Protein AF-A0AAV4P9S9-F1 (afdb_monomer_lite)

Organism: Caerostris extrusa (NCBI:txid172846)

InterPro domains:
  IPR000253 Forkhead-associated (FHA) domain [PS50006] (1-54)
  IPR008984 SMAD/FHA domain superfamily [SSF49879] (4-53)
  IPR042163 PHD finger protein 12 [PTHR46309] (6-149)

Radius of gyration: 23.66 Å; chains: 1; bounding box: 56×39×68 Å

Foldseek 3Di:
DFCAPPDPDHCVVVDDFPQTHRQAKDKAQDPVVNFKIKIFGPGCLFKAKQNATAHADPVVPVVPPPDPPPVVVVVVVVVPPDDDDDDDDDDDDDDPPPPPPPPPPPVPPPDPFDSPCVNVPPPRHDYTIDIAGQQMWMDRGPWIWGDHPNDIGTDD

Sequence (156 aa):
MGLSVDNDVCFSNYGHCNYLSSKHASIFYDEITKRCYELINYSSHGTVVDNIFYCFDTSDKRHNSSSTNSLSAQVRRLSRSSSRMNNLPSPIPSTQRHVVPSRGRQNFQPCKCRANPFYLSEGNGFENSALLNHGSFIQCGCLNFYIQHHRVRIQD

Secondary structure (DSSP, 8-state):
-BSSTTSSSBGGGT---TT--SS-EEEEE-TTTSS-EEEEE--TT-EEETTEEE----GGGTTTS----THHHHHHHHTTS-----------------------------------GGGG-TT-PPPS-EEE-TT-EEEETTEEEEEETTEEEE--

pLDDT: mean 72.11, std 21.46, range [32.72, 96.19]

Structure (mmCIF, N/CA/C/O backbone):
data_AF-A0AAV4P9S9-F1
#
_entry.id   AF-A0AAV4P9S9-F1
#
loop_
_atom_site.group_PDB
_atom_site.id
_atom_site.type_symbol
_atom_site.label_atom_id
_atom_site.label_alt_id
_atom_site.label_comp_id
_atom_site.label_asym_id
_atom_site.label_entity_id
_atom_site.label_seq_id
_atom_site.pdbx_PDB_ins_code
_atom_site.Cartn_x
_atom_site.Cartn_y
_atom_site.Cartn_z
_atom_site.occupancy
_atom_site.B_iso_or_equiv
_atom_site.auth_seq_id
_atom_site.auth_comp_id
_atom_site.auth_asym_id
_atom_site.auth_atom_id
_atom_site.pdbx_PDB_model_num
ATOM 1 N N . MET A 1 1 ? 5.106 -6.595 2.811 1.00 95.06 1 MET A N 1
ATOM 2 C CA . MET A 1 1 ? 4.293 -6.790 1.587 1.00 95.06 1 MET A CA 1
ATOM 3 C C . MET A 1 1 ? 5.151 -6.521 0.357 1.00 95.06 1 MET A C 1
ATOM 5 O O . MET A 1 1 ? 5.959 -5.591 0.371 1.00 95.06 1 MET A O 1
ATOM 9 N N . GLY A 1 2 ? 5.035 -7.349 -0.682 1.00 96.19 2 GLY A N 1
ATOM 10 C CA . GLY A 1 2 ? 5.910 -7.278 -1.858 1.00 96.19 2 GLY A CA 1
ATOM 11 C C . GLY A 1 2 ? 5.779 -8.483 -2.791 1.00 96.19 2 GLY A C 1
ATOM 12 O O . GLY A 1 2 ? 4.940 -9.347 -2.570 1.00 96.19 2 GLY A O 1
ATOM 13 N N . LEU A 1 3 ? 6.608 -8.547 -3.838 1.00 95.50 3 LEU A N 1
ATOM 14 C CA . LEU A 1 3 ? 6.628 -9.673 -4.790 1.00 95.50 3 LEU A CA 1
ATOM 15 C C . LEU A 1 3 ? 7.342 -10.931 -4.259 1.00 95.50 3 LEU A C 1
ATOM 17 O O . LEU A 1 3 ? 7.124 -12.006 -4.813 1.00 95.50 3 LEU A O 1
ATOM 21 N N . SER A 1 4 ? 8.208 -10.817 -3.238 1.00 95.00 4 SER A N 1
ATOM 22 C CA . SER A 1 4 ? 8.885 -12.000 -2.675 1.00 95.00 4 SER A CA 1
ATOM 23 C C . SER A 1 4 ? 7.886 -12.892 -1.948 1.00 95.00 4 SER A C 1
ATOM 25 O O . SER A 1 4 ? 7.017 -12.381 -1.239 1.00 95.00 4 SER A O 1
ATOM 27 N N . VAL A 1 5 ? 8.073 -14.205 -2.059 1.00 93.69 5 VAL A N 1
ATOM 28 C CA . VAL A 1 5 ? 7.258 -15.217 -1.367 1.00 93.69 5 VAL A CA 1
ATOM 29 C C . VAL A 1 5 ? 7.407 -15.163 0.154 1.00 93.69 5 VAL A C 1
ATOM 31 O O . VAL A 1 5 ? 6.510 -15.596 0.863 1.00 93.69 5 VAL A O 1
ATOM 34 N N . ASP A 1 6 ? 8.500 -14.577 0.649 1.00 94.00 6 ASP A N 1
ATOM 35 C CA . ASP A 1 6 ? 8.768 -14.420 2.084 1.00 94.00 6 ASP A CA 1
ATOM 36 C C . ASP A 1 6 ? 7.962 -13.278 2.728 1.00 94.00 6 ASP A C 1
ATOM 38 O O . ASP A 1 6 ? 8.057 -13.053 3.930 1.00 94.00 6 ASP A O 1
ATOM 42 N N . ASN A 1 7 ? 7.208 -12.501 1.941 1.00 94.19 7 ASN A N 1
ATOM 43 C CA . ASN A 1 7 ? 6.347 -11.456 2.485 1.00 94.19 7 ASN A CA 1
ATOM 44 C C . ASN A 1 7 ? 5.028 -12.042 2.991 1.00 94.19 7 ASN A C 1
ATOM 46 O O . ASN A 1 7 ? 4.376 -12.790 2.267 1.00 94.19 7 ASN A O 1
ATOM 50 N N . ASP A 1 8 ? 4.539 -11.534 4.127 1.00 94.25 8 ASP A N 1
ATOM 51 C CA . ASP A 1 8 ? 3.208 -11.882 4.661 1.00 94.25 8 ASP A CA 1
ATOM 52 C C . ASP A 1 8 ? 2.074 -11.636 3.650 1.00 94.25 8 ASP A C 1
ATOM 54 O O . ASP A 1 8 ? 1.091 -12.369 3.584 1.00 94.25 8 ASP A O 1
ATOM 58 N N . VAL A 1 9 ? 2.226 -10.586 2.838 1.00 94.75 9 VAL A N 1
ATOM 59 C CA . VAL A 1 9 ? 1.349 -10.268 1.707 1.00 94.75 9 VAL A CA 1
ATOM 60 C C . VAL A 1 9 ? 2.188 -10.313 0.435 1.00 94.75 9 VAL A C 1
ATOM 62 O O . VAL A 1 9 ? 2.926 -9.365 0.135 1.00 94.75 9 VAL A O 1
ATOM 65 N N . CYS A 1 10 ? 2.073 -11.426 -0.289 1.00 95.44 10 CYS A N 1
ATOM 66 C CA . CYS A 1 10 ? 2.737 -11.654 -1.567 1.00 95.44 10 CYS A CA 1
ATOM 67 C C . CYS A 1 10 ? 1.876 -11.131 -2.728 1.00 95.44 10 CYS A C 1
ATOM 69 O O . CYS A 1 10 ? 0.771 -11.608 -2.973 1.00 95.44 10 CYS A O 1
ATOM 71 N N . PHE A 1 11 ? 2.382 -10.143 -3.464 1.00 94.81 11 PHE A N 1
ATOM 72 C CA . PHE A 1 11 ? 1.657 -9.483 -4.555 1.00 94.81 11 PHE A CA 1
ATOM 73 C C . PHE A 1 11 ? 1.361 -10.394 -5.744 1.00 94.81 11 PHE A C 1
ATOM 75 O O . PHE A 1 11 ? 0.342 -10.214 -6.408 1.00 94.81 11 PHE A O 1
ATOM 82 N N . SER A 1 12 ? 2.196 -11.410 -5.962 1.00 92.56 12 SER A N 1
ATOM 83 C CA . SER A 1 12 ? 2.018 -12.401 -7.027 1.00 92.56 12 SER A CA 1
ATOM 84 C C . SER A 1 12 ? 0.693 -13.171 -6.914 1.00 92.56 12 SER A C 1
ATOM 86 O O . SER A 1 12 ? 0.227 -13.719 -7.908 1.00 92.56 12 SER A O 1
ATOM 88 N N . ASN A 1 13 ? 0.066 -13.186 -5.731 1.00 93.19 13 ASN A N 1
ATOM 89 C CA . ASN A 1 13 ? -1.233 -13.815 -5.483 1.00 93.19 13 ASN A CA 1
ATOM 90 C C . ASN A 1 13 ? -2.433 -12.950 -5.900 1.00 93.19 13 ASN A C 1
ATOM 92 O O . ASN A 1 13 ? -3.533 -13.480 -6.017 1.00 93.19 13 ASN A O 1
ATOM 96 N N . TYR A 1 14 ? -2.240 -11.644 -6.104 1.00 92.69 14 TYR A N 1
ATOM 97 C CA . TYR A 1 14 ? -3.327 -10.686 -6.349 1.00 92.69 14 TYR A CA 1
ATOM 98 C C . TYR A 1 14 ? -3.303 -10.104 -7.764 1.00 92.69 14 TYR A C 1
ATOM 100 O O . TYR A 1 14 ? -4.314 -9.607 -8.249 1.00 92.69 14 TYR A O 1
ATOM 108 N N . GLY A 1 15 ? -2.161 -10.160 -8.449 1.00 89.75 15 GLY A N 1
ATOM 109 C CA . GLY A 1 15 ? -2.058 -9.723 -9.833 1.00 89.75 15 GLY A CA 1
ATOM 110 C C . GLY A 1 15 ? -0.648 -9.318 -10.231 1.00 89.75 15 GLY A C 1
ATOM 111 O O . GLY A 1 15 ? 0.316 -9.455 -9.480 1.00 89.75 15 GLY A O 1
ATOM 112 N N . HIS A 1 16 ? -0.532 -8.796 -11.450 1.00 89.50 16 HIS A N 1
ATOM 113 C CA . HIS A 1 16 ? 0.734 -8.350 -12.014 1.00 89.50 16 HIS A CA 1
ATOM 114 C C . HIS A 1 16 ? 0.762 -6.829 -12.183 1.00 89.50 16 HIS A C 1
ATOM 116 O O . HIS A 1 16 ? -0.179 -6.225 -12.697 1.00 89.50 16 HIS A O 1
ATOM 122 N N . CYS A 1 17 ? 1.877 -6.211 -11.799 1.00 91.62 17 CYS A N 1
ATOM 123 C CA . CYS A 1 17 ? 2.163 -4.812 -12.081 1.00 91.62 17 CYS A CA 1
ATOM 124 C C . CYS A 1 17 ? 3.679 -4.594 -12.186 1.00 91.62 17 CYS A C 1
ATOM 126 O O . CYS A 1 17 ? 4.452 -5.142 -11.401 1.00 91.62 17 CYS A O 1
ATOM 128 N N . ASN A 1 18 ? 4.088 -3.754 -13.141 1.00 89.50 18 ASN A N 1
ATOM 129 C CA . ASN A 1 18 ? 5.494 -3.441 -13.420 1.00 89.50 18 ASN A CA 1
ATOM 130 C C . ASN A 1 18 ? 6.136 -2.494 -12.391 1.00 89.50 18 ASN A C 1
ATOM 132 O O . ASN A 1 18 ? 7.348 -2.310 -12.412 1.00 89.50 18 ASN A O 1
ATOM 136 N N . TYR A 1 19 ? 5.336 -1.886 -11.513 1.00 90.12 19 TYR A N 1
ATOM 137 C CA . TYR A 1 19 ? 5.773 -0.915 -10.501 1.00 90.12 19 TYR A CA 1
ATOM 138 C C . TYR A 1 19 ? 5.716 -1.500 -9.084 1.00 90.12 19 TYR A C 1
ATOM 140 O O . TYR A 1 19 ? 5.454 -0.800 -8.110 1.00 90.12 19 TYR A O 1
ATOM 148 N N . LEU A 1 20 ? 5.925 -2.810 -8.966 1.00 92.31 20 LEU A N 1
ATOM 149 C CA . LEU A 1 20 ? 5.981 -3.528 -7.698 1.00 92.31 20 LEU A CA 1
ATOM 150 C C . LEU A 1 20 ? 7.423 -3.932 -7.380 1.00 92.31 20 LEU A C 1
ATOM 152 O O . LEU A 1 20 ? 8.232 -4.164 -8.273 1.00 92.31 20 LEU A O 1
ATOM 156 N N . SER A 1 21 ? 7.748 -4.042 -6.092 1.00 92.50 21 SER A N 1
ATOM 157 C CA . SER A 1 21 ? 9.093 -4.409 -5.622 1.00 92.50 21 SER A CA 1
ATOM 158 C C . SER A 1 21 ? 9.040 -5.696 -4.804 1.00 92.50 21 SER A C 1
ATOM 160 O O . SER A 1 21 ? 8.021 -5.987 -4.176 1.00 92.50 21 SER A O 1
ATOM 162 N N . SER A 1 22 ? 10.139 -6.459 -4.767 1.00 94.81 22 SER A N 1
ATOM 163 C CA . SER A 1 22 ? 10.235 -7.699 -3.973 1.00 94.81 22 SER A CA 1
ATOM 164 C C . SER A 1 22 ? 9.939 -7.475 -2.493 1.00 94.81 22 SER A C 1
ATOM 166 O O . SER A 1 22 ? 9.201 -8.256 -1.904 1.00 94.81 22 SER A O 1
ATOM 168 N N . LYS A 1 23 ? 10.439 -6.372 -1.929 1.00 94.62 23 LYS A N 1
ATOM 169 C CA . LYS A 1 23 ? 10.033 -5.809 -0.638 1.00 94.62 23 LYS A CA 1
ATOM 170 C C . LYS A 1 23 ? 9.526 -4.396 -0.912 1.00 94.62 23 LYS A C 1
ATOM 172 O O . LYS A 1 23 ? 10.321 -3.527 -1.252 1.00 94.62 23 LYS A O 1
ATOM 177 N N . HIS A 1 24 ? 8.212 -4.197 -0.874 1.00 93.69 24 HIS A N 1
ATOM 178 C CA . HIS A 1 24 ? 7.598 -2.942 -1.313 1.00 93.69 24 HIS A CA 1
ATOM 179 C C . HIS A 1 24 ? 7.288 -2.021 -0.134 1.00 93.69 24 HIS A C 1
ATOM 181 O O . HIS A 1 24 ? 7.710 -0.870 -0.133 1.00 93.69 24 HIS A O 1
ATOM 187 N N . ALA A 1 25 ? 6.633 -2.549 0.897 1.00 94.69 25 ALA A N 1
ATOM 188 C CA . ALA A 1 25 ? 6.360 -1.827 2.133 1.00 94.69 25 ALA A CA 1
ATOM 189 C C . ALA A 1 25 ? 6.291 -2.791 3.327 1.00 94.69 25 ALA A C 1
ATOM 191 O O . ALA A 1 25 ? 6.074 -3.998 3.153 1.00 94.69 25 ALA A O 1
ATOM 192 N N . SER A 1 26 ? 6.459 -2.261 4.533 1.00 94.31 26 SER A N 1
ATOM 193 C CA . SER A 1 26 ? 6.166 -2.963 5.787 1.00 94.31 26 SER A CA 1
ATOM 194 C C . SER A 1 26 ? 5.167 -2.155 6.593 1.00 94.31 26 SER A C 1
ATOM 196 O O . SER A 1 26 ? 5.216 -0.932 6.562 1.00 94.31 26 SER A O 1
ATOM 198 N N . ILE A 1 27 ? 4.276 -2.847 7.298 1.00 94.00 27 ILE A N 1
ATOM 199 C CA . ILE A 1 27 ? 3.280 -2.232 8.170 1.00 94.00 27 ILE A CA 1
ATOM 200 C C . ILE A 1 27 ? 3.527 -2.749 9.580 1.00 94.00 27 ILE A C 1
ATOM 202 O O . ILE A 1 27 ? 3.592 -3.961 9.788 1.00 94.00 27 ILE A O 1
ATOM 206 N N . PHE A 1 28 ? 3.660 -1.834 10.526 1.00 92.44 28 PHE A N 1
ATOM 207 C CA . PHE A 1 28 ? 3.883 -2.100 11.936 1.00 92.44 28 PHE A CA 1
ATOM 208 C C . PHE A 1 28 ? 2.677 -1.622 12.729 1.00 92.44 28 PHE A C 1
ATOM 210 O O . PHE A 1 28 ? 2.014 -0.658 12.355 1.00 92.44 28 PHE A O 1
ATOM 217 N N . TYR A 1 29 ? 2.361 -2.321 13.809 1.00 90.31 29 TYR A N 1
ATOM 218 C CA . TYR A 1 29 ? 1.357 -1.858 14.753 1.00 90.31 29 TYR A CA 1
ATOM 219 C C . TYR A 1 29 ? 2.047 -1.035 15.833 1.00 90.31 29 TYR A C 1
ATOM 221 O O . TYR A 1 29 ? 3.016 -1.509 16.423 1.00 90.31 29 TYR A O 1
ATOM 229 N N . ASP A 1 30 ? 1.555 0.173 16.095 1.00 86.50 30 ASP A N 1
ATOM 230 C CA . ASP A 1 30 ? 2.086 0.985 17.183 1.00 86.50 30 ASP A CA 1
ATOM 231 C C . ASP A 1 30 ? 1.555 0.465 18.530 1.00 86.50 30 ASP A C 1
ATOM 233 O O . ASP A 1 30 ? 0.381 0.628 18.882 1.00 86.50 30 ASP A O 1
ATOM 237 N N . GLU A 1 31 ? 2.437 -0.174 19.300 1.00 85.06 31 GLU A N 1
ATOM 238 C CA . GLU A 1 31 ? 2.115 -0.714 20.621 1.00 85.06 31 GLU A CA 1
ATOM 239 C C . GLU A 1 31 ? 1.847 0.371 21.673 1.00 85.06 31 GLU A C 1
ATOM 241 O O . GLU A 1 31 ? 1.160 0.094 22.663 1.00 85.06 31 GLU A O 1
ATOM 246 N N . ILE A 1 32 ? 2.351 1.594 21.465 1.00 80.19 32 ILE A N 1
ATOM 247 C CA . ILE A 1 32 ? 2.207 2.710 22.405 1.00 80.19 32 ILE A CA 1
ATOM 248 C C . ILE A 1 32 ? 0.786 3.261 22.320 1.00 80.19 32 ILE A C 1
ATOM 250 O O . ILE A 1 32 ? 0.079 3.332 23.327 1.00 80.19 32 ILE A O 1
ATOM 254 N N . THR A 1 33 ? 0.337 3.630 21.119 1.00 79.25 33 THR A N 1
ATOM 255 C CA . THR A 1 33 ? -0.993 4.232 20.933 1.00 79.25 33 THR A CA 1
ATOM 256 C C . THR A 1 33 ? -2.104 3.198 20.759 1.00 79.25 33 THR A C 1
ATOM 258 O O . THR A 1 33 ? -3.273 3.527 20.978 1.00 79.25 33 THR A O 1
ATOM 261 N N . LYS A 1 34 ? -1.770 1.951 20.385 1.00 80.81 34 LYS A N 1
ATOM 262 C CA . LYS A 1 34 ? -2.697 0.823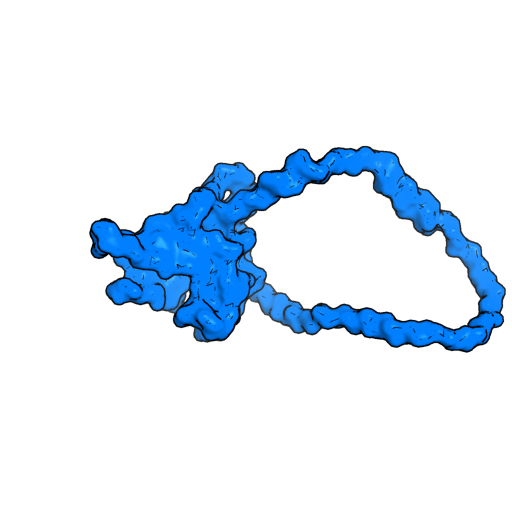 20.150 1.00 80.81 34 LYS A CA 1
ATOM 263 C C . LYS A 1 34 ? -3.882 1.152 19.237 1.00 80.81 34 LYS A C 1
ATOM 265 O O . LYS A 1 34 ? -4.956 0.558 19.355 1.00 80.81 34 LYS A O 1
ATOM 270 N N . ARG A 1 35 ? -3.742 2.164 18.384 1.00 80.81 35 ARG A N 1
ATOM 271 C CA . ARG A 1 35 ? -4.850 2.694 17.576 1.00 80.81 35 ARG A CA 1
ATOM 272 C C . ARG A 1 35 ? -4.460 2.990 16.143 1.00 80.81 35 ARG A C 1
ATOM 274 O O . ARG A 1 35 ? -5.353 3.030 15.302 1.00 80.81 35 ARG A O 1
ATOM 281 N N . CYS A 1 36 ? -3.173 3.143 15.863 1.00 87.00 36 CYS A N 1
ATOM 282 C CA . CYS A 1 36 ? -2.678 3.347 14.517 1.00 87.00 36 CYS A CA 1
ATOM 283 C C . CYS A 1 36 ? -1.665 2.273 14.120 1.00 87.00 36 CYS A C 1
ATOM 285 O O . CYS A 1 36 ? -1.092 1.536 14.926 1.00 87.00 36 CYS A O 1
ATOM 287 N N . TYR A 1 37 ? -1.505 2.188 12.815 1.00 92.00 37 TYR A N 1
ATOM 288 C CA . TYR A 1 37 ? -0.503 1.417 12.123 1.00 92.00 37 TYR A CA 1
ATOM 289 C C . TYR A 1 37 ? 0.486 2.373 11.488 1.00 92.00 37 TYR A C 1
ATOM 291 O O . TYR A 1 37 ? 0.139 3.495 11.134 1.00 92.00 37 TYR A O 1
ATOM 299 N N . GLU A 1 38 ? 1.701 1.903 11.297 1.00 92.44 38 GLU A N 1
ATOM 300 C CA . GLU A 1 38 ? 2.757 2.649 10.652 1.00 92.44 38 GLU A CA 1
ATOM 301 C C . GLU A 1 38 ? 3.213 1.894 9.403 1.00 92.44 38 GLU A C 1
ATOM 303 O O . GLU A 1 38 ? 3.611 0.734 9.490 1.00 92.44 38 GLU A O 1
ATOM 308 N N . LEU A 1 39 ? 3.142 2.525 8.232 1.00 93.81 39 LEU A N 1
ATOM 309 C CA . LEU A 1 39 ? 3.623 1.971 6.971 1.00 93.81 39 LEU A CA 1
ATOM 310 C C . LEU A 1 39 ? 4.933 2.627 6.569 1.00 93.81 39 LEU A C 1
ATOM 312 O O . LEU A 1 39 ? 4.990 3.829 6.340 1.00 93.81 39 LEU A O 1
ATOM 316 N N . ILE A 1 40 ? 5.952 1.802 6.353 1.00 93.00 40 ILE A N 1
ATOM 317 C CA . ILE A 1 40 ? 7.238 2.221 5.803 1.00 93.00 40 ILE A CA 1
ATOM 318 C C . ILE A 1 40 ? 7.333 1.738 4.358 1.00 93.00 40 ILE A C 1
ATOM 320 O O . ILE A 1 40 ? 7.299 0.533 4.083 1.00 93.00 40 ILE A O 1
ATOM 324 N N . ASN A 1 41 ? 7.475 2.680 3.425 1.00 92.38 41 ASN A N 1
ATOM 325 C CA . ASN A 1 41 ? 7.697 2.385 2.014 1.00 92.38 41 ASN A CA 1
ATOM 326 C C . ASN A 1 41 ? 9.184 2.091 1.747 1.00 92.38 41 ASN A C 1
ATOM 328 O O . ASN A 1 41 ? 10.042 2.939 1.970 1.00 92.38 41 ASN A O 1
ATOM 332 N N . TYR A 1 42 ? 9.474 0.924 1.173 1.00 91.19 42 TYR A N 1
ATOM 333 C CA . TYR A 1 42 ? 10.812 0.543 0.698 1.00 91.19 42 TYR A CA 1
ATOM 334 C C . TYR A 1 42 ? 10.936 0.580 -0.829 1.00 91.19 42 TYR A C 1
ATOM 336 O O . TYR A 1 42 ? 12.025 0.395 -1.372 1.00 91.19 42 TYR A O 1
ATOM 344 N N . SER A 1 43 ? 9.827 0.779 -1.544 1.00 89.31 43 SER A N 1
ATOM 345 C CA . SER A 1 43 ? 9.823 0.771 -2.999 1.00 89.31 43 SER A CA 1
ATOM 346 C C . SER A 1 43 ? 10.277 2.106 -3.581 1.00 89.31 43 SER A C 1
ATOM 348 O O . SER A 1 43 ? 9.770 3.165 -3.214 1.00 89.31 43 SER A O 1
ATOM 350 N N . SER A 1 44 ? 11.143 2.053 -4.595 1.00 85.19 44 SER A N 1
ATOM 351 C CA . SER A 1 44 ? 11.432 3.203 -5.463 1.00 85.19 44 SER A CA 1
ATOM 352 C C . SER A 1 44 ? 10.230 3.627 -6.311 1.00 85.19 44 SER A C 1
ATOM 354 O O . SER A 1 44 ? 10.219 4.723 -6.857 1.00 85.19 44 SER A O 1
ATOM 356 N N . HIS A 1 45 ? 9.235 2.750 -6.456 1.00 87.31 45 HIS A N 1
ATOM 357 C CA . HIS A 1 45 ? 7.975 3.063 -7.122 1.00 87.31 45 HIS A CA 1
ATOM 358 C C . HIS A 1 45 ? 6.963 3.710 -6.181 1.00 87.31 45 HIS A C 1
ATOM 360 O O . HIS A 1 45 ? 5.895 4.071 -6.647 1.00 87.31 45 HIS A O 1
ATOM 366 N N . GLY A 1 46 ? 7.278 3.836 -4.890 1.00 88.94 46 GLY A N 1
ATOM 367 C CA . GLY A 1 46 ? 6.420 4.435 -3.876 1.00 88.94 46 GLY A CA 1
ATOM 368 C C . GLY A 1 46 ? 5.114 3.688 -3.593 1.00 88.94 46 GLY A C 1
ATOM 369 O O . GLY A 1 46 ? 4.719 2.758 -4.292 1.00 88.94 46 GLY A O 1
ATOM 370 N N . THR A 1 47 ? 4.437 4.147 -2.547 1.00 91.75 47 THR A N 1
ATOM 371 C CA . THR A 1 47 ? 3.154 3.641 -2.055 1.00 91.75 47 THR A CA 1
ATOM 372 C C . THR A 1 47 ? 2.206 4.824 -1.896 1.00 91.75 47 THR A C 1
ATOM 374 O O . THR A 1 47 ? 2.621 5.880 -1.431 1.00 91.75 47 THR A O 1
ATOM 377 N N . VAL A 1 48 ? 0.941 4.683 -2.280 1.00 92.06 48 VAL A N 1
ATOM 378 C CA . VAL A 1 48 ? -0.082 5.703 -2.008 1.00 92.06 48 VAL A CA 1
ATOM 379 C C . VAL A 1 48 ? -0.900 5.250 -0.805 1.00 92.06 48 VAL A C 1
ATOM 381 O O . VAL A 1 48 ? -1.383 4.122 -0.796 1.00 92.06 48 VAL A O 1
ATOM 384 N N . VAL A 1 49 ? -1.063 6.110 0.194 1.00 93.12 49 VAL A N 1
ATOM 385 C CA . VAL A 1 49 ? -1.920 5.875 1.360 1.00 93.12 49 VAL A CA 1
ATOM 386 C C . VAL A 1 49 ? -2.924 7.010 1.456 1.00 93.12 49 VAL A C 1
ATOM 388 O O . VAL A 1 49 ? -2.510 8.162 1.502 1.00 93.12 49 VAL A O 1
ATOM 391 N N . ASP A 1 50 ? -4.223 6.705 1.448 1.00 92.44 50 ASP A N 1
ATOM 392 C CA . ASP A 1 50 ? -5.304 7.704 1.531 1.00 92.44 50 ASP A CA 1
ATOM 393 C C . ASP A 1 50 ? -5.078 8.903 0.576 1.00 92.44 50 ASP A C 1
ATOM 395 O O . ASP A 1 50 ? -5.196 10.070 0.944 1.00 92.44 50 ASP A O 1
ATOM 399 N N . ASN A 1 51 ? -4.698 8.592 -0.672 1.00 89.38 51 ASN A N 1
ATOM 400 C CA . ASN A 1 51 ? -4.377 9.533 -1.758 1.00 89.38 51 ASN A CA 1
ATOM 401 C C . ASN A 1 51 ? -3.085 10.353 -1.579 1.00 89.38 51 ASN A C 1
ATOM 403 O O . ASN A 1 51 ? -2.747 11.148 -2.457 1.00 89.38 51 ASN A O 1
ATOM 407 N N . ILE A 1 52 ? -2.332 10.130 -0.505 1.00 88.56 52 ILE A N 1
ATOM 408 C CA . ILE A 1 52 ? -1.022 10.735 -0.261 1.00 88.56 52 ILE A CA 1
ATOM 409 C C . ILE A 1 52 ? 0.067 9.796 -0.778 1.00 88.56 52 ILE A C 1
ATOM 411 O O . ILE A 1 52 ? 0.058 8.598 -0.506 1.00 88.56 52 ILE A O 1
ATOM 415 N N . PHE A 1 53 ? 1.015 10.333 -1.544 1.00 87.62 53 PHE A N 1
ATOM 416 C CA . PHE A 1 53 ? 2.101 9.554 -2.126 1.00 87.62 53 PHE A CA 1
ATOM 417 C C . PHE A 1 53 ? 3.345 9.534 -1.221 1.00 87.62 53 PHE A C 1
ATOM 419 O O . PHE A 1 53 ? 3.868 10.580 -0.841 1.00 87.62 53 PHE A O 1
ATOM 426 N N . TYR A 1 54 ? 3.836 8.332 -0.920 1.00 87.69 54 TYR A N 1
ATOM 427 C CA . TYR A 1 54 ? 5.012 8.065 -0.095 1.00 87.69 54 TYR A CA 1
ATOM 428 C C . TYR A 1 54 ? 6.094 7.405 -0.946 1.00 87.69 54 TYR A C 1
ATOM 430 O O . TYR A 1 54 ? 5.941 6.269 -1.404 1.00 87.69 54 TYR A O 1
ATOM 438 N N . CYS A 1 55 ? 7.211 8.095 -1.149 1.00 83.38 55 CYS A N 1
ATOM 439 C CA . CYS A 1 55 ? 8.377 7.555 -1.837 1.00 83.38 55 CYS A CA 1
ATOM 440 C C . CYS A 1 55 ? 9.666 8.034 -1.185 1.00 83.38 55 CYS A C 1
ATOM 442 O O . CYS A 1 55 ? 9.697 9.059 -0.514 1.00 83.38 55 CYS A O 1
ATOM 444 N N . PHE A 1 56 ? 10.741 7.294 -1.431 1.00 71.25 56 PHE A N 1
ATOM 445 C CA . PHE A 1 56 ? 12.073 7.719 -1.034 1.00 71.25 56 PHE A CA 1
ATOM 446 C C . PHE A 1 56 ? 12.598 8.762 -2.025 1.00 71.25 56 PHE A C 1
ATOM 448 O O . PHE A 1 56 ? 12.621 8.493 -3.232 1.00 71.25 56 PHE A O 1
ATOM 455 N N . ASP A 1 57 ? 13.025 9.926 -1.535 1.00 66.88 57 ASP A N 1
ATOM 456 C CA . ASP A 1 57 ? 13.680 10.911 -2.386 1.00 66.88 57 ASP A CA 1
ATOM 457 C C . ASP A 1 57 ? 15.055 10.380 -2.824 1.00 66.88 57 ASP A C 1
ATOM 459 O O . ASP A 1 57 ? 15.934 10.068 -2.026 1.00 66.88 57 ASP A O 1
ATOM 463 N N . THR A 1 58 ? 15.245 10.235 -4.134 1.00 56.91 58 THR A N 1
ATOM 464 C CA . THR A 1 58 ? 1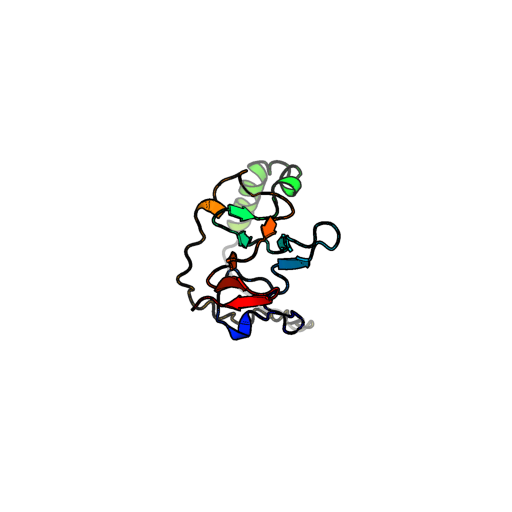6.536 9.818 -4.708 1.00 56.91 58 THR A CA 1
ATOM 465 C C . THR A 1 58 ? 17.421 11.009 -5.094 1.00 56.91 58 THR A C 1
ATOM 467 O O . THR A 1 58 ? 18.514 10.807 -5.636 1.00 56.91 58 THR A O 1
ATOM 470 N N . SER A 1 59 ? 16.973 12.237 -4.807 1.00 56.56 59 SER A N 1
ATOM 471 C CA . SER A 1 59 ? 17.675 13.506 -5.031 1.00 56.56 59 SER A CA 1
ATOM 472 C C . SER A 1 59 ? 19.049 13.559 -4.360 1.00 56.56 59 SER A C 1
ATOM 474 O O . SER A 1 59 ? 20.016 14.005 -4.985 1.00 56.56 59 SER A O 1
ATOM 476 N N . ASP A 1 60 ? 19.195 12.979 -3.163 1.00 51.59 60 ASP A N 1
ATOM 477 C CA . ASP A 1 60 ? 20.430 13.058 -2.366 1.00 51.59 60 ASP A CA 1
ATOM 478 C C . ASP A 1 60 ? 21.675 12.456 -3.043 1.00 51.59 60 ASP A C 1
ATOM 480 O O . ASP A 1 60 ? 22.810 12.753 -2.670 1.00 51.59 60 ASP A O 1
ATOM 484 N N . LYS A 1 61 ? 21.507 11.640 -4.093 1.00 48.00 61 LYS A N 1
ATOM 485 C CA . LYS A 1 61 ? 22.634 11.077 -4.861 1.00 48.00 61 LYS A CA 1
ATOM 486 C C . LYS A 1 61 ? 22.954 11.813 -6.160 1.00 48.00 61 LYS A C 1
ATOM 488 O O . LYS A 1 61 ? 23.966 11.494 -6.784 1.00 48.00 61 LYS A O 1
ATOM 493 N N . ARG A 1 62 ? 22.149 12.793 -6.588 1.00 47.47 62 ARG A N 1
ATOM 494 C CA . ARG A 1 62 ? 22.407 13.550 -7.831 1.00 47.47 62 ARG A CA 1
ATOM 495 C C . ARG A 1 62 ? 23.263 14.798 -7.625 1.00 47.47 62 ARG A C 1
ATOM 497 O O . ARG A 1 62 ? 23.851 15.273 -8.591 1.00 47.47 62 ARG A O 1
ATOM 504 N N . HIS A 1 63 ? 23.442 15.266 -6.390 1.00 43.81 63 HIS A N 1
ATOM 505 C CA . HIS A 1 63 ? 24.303 16.422 -6.112 1.00 43.81 63 HIS A CA 1
ATOM 506 C C . HIS A 1 63 ? 25.818 16.105 -6.145 1.00 43.81 63 HIS A C 1
ATOM 508 O O . HIS A 1 63 ? 26.639 16.998 -5.950 1.00 43.81 63 HIS A O 1
ATOM 514 N N . ASN A 1 64 ? 26.221 14.856 -6.433 1.00 43.53 64 ASN A N 1
ATOM 515 C CA . ASN A 1 64 ? 27.636 14.488 -6.603 1.00 43.53 64 ASN A CA 1
ATOM 516 C C . ASN A 1 64 ? 27.993 13.913 -7.989 1.00 43.53 64 ASN A C 1
ATOM 518 O O . ASN A 1 64 ? 29.125 13.487 -8.214 1.00 43.53 64 ASN A O 1
ATOM 522 N N . SER A 1 65 ? 27.069 13.932 -8.956 1.00 43.03 65 SER A N 1
ATOM 523 C CA . SER A 1 65 ? 27.453 13.795 -10.364 1.00 43.03 65 SER A CA 1
ATOM 524 C C . SER A 1 65 ? 27.787 15.178 -10.900 1.00 43.03 65 SER A C 1
ATOM 526 O O . SER A 1 65 ? 26.925 15.896 -11.404 1.00 43.03 65 SER A O 1
ATOM 528 N N . SER A 1 66 ? 29.055 15.542 -10.742 1.00 41.56 66 SER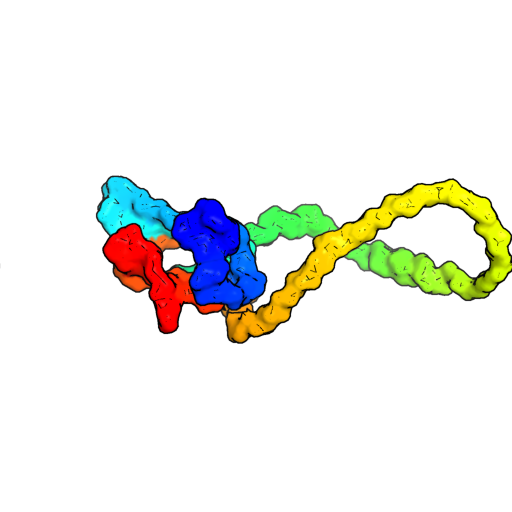 A N 1
ATOM 529 C CA . SER A 1 66 ? 29.701 16.646 -11.440 1.00 41.56 66 SER A CA 1
ATOM 530 C C . SER A 1 66 ? 29.207 16.724 -12.887 1.00 41.56 66 SER A C 1
ATOM 532 O O . SER A 1 66 ? 29.162 15.729 -13.615 1.00 41.56 66 SER A O 1
ATOM 534 N N . SER A 1 67 ? 28.813 17.934 -13.275 1.00 44.56 67 SER A N 1
ATOM 535 C CA . SER A 1 67 ? 28.515 18.350 -14.638 1.00 44.56 67 SER A CA 1
ATOM 536 C C . SER A 1 67 ? 29.493 17.705 -15.624 1.00 44.56 67 SER A C 1
ATOM 538 O O . SER A 1 67 ? 30.674 18.047 -15.697 1.00 44.56 67 SER A O 1
ATOM 540 N N . THR A 1 68 ? 29.011 16.735 -16.403 1.00 42.09 68 THR A N 1
ATOM 541 C CA . THR A 1 68 ? 29.809 16.173 -17.491 1.00 42.09 68 THR A CA 1
ATOM 542 C C . THR A 1 68 ? 29.901 17.231 -18.582 1.00 42.09 68 THR A C 1
ATOM 544 O O . THR A 1 68 ? 28.985 17.427 -19.376 1.00 42.09 68 THR A O 1
ATOM 547 N N . ASN A 1 69 ? 31.017 17.963 -18.575 1.00 54.72 69 ASN A N 1
ATOM 548 C CA . ASN A 1 69 ? 31.356 18.955 -19.583 1.00 54.72 69 ASN A CA 1
ATOM 549 C C . ASN A 1 69 ? 31.101 18.407 -21.000 1.00 54.72 69 ASN A C 1
ATOM 551 O O . ASN A 1 69 ? 31.525 17.296 -21.349 1.00 54.72 69 ASN A O 1
ATOM 555 N N . SER A 1 70 ? 30.448 19.251 -21.805 1.00 59.16 70 SER A N 1
ATOM 556 C CA . SER A 1 70 ? 30.101 19.119 -23.232 1.00 59.16 70 SER A CA 1
ATOM 557 C C . SER A 1 70 ? 31.198 18.467 -24.104 1.00 59.16 70 SER A C 1
ATOM 559 O O . SER A 1 70 ? 30.912 17.713 -25.037 1.00 59.16 70 SER A O 1
ATOM 561 N N . LEU A 1 71 ? 32.468 18.631 -23.728 1.00 55.28 71 LEU A N 1
ATOM 562 C CA . LEU A 1 71 ? 33.633 18.055 -24.405 1.00 55.28 71 LEU A CA 1
ATOM 563 C C . LEU A 1 71 ? 33.646 16.511 -24.418 1.00 55.28 71 LEU A C 1
ATOM 565 O O . LEU A 1 71 ? 34.036 15.902 -25.414 1.00 55.28 71 LEU A O 1
ATOM 569 N N . SER A 1 72 ? 33.164 15.848 -23.361 1.00 55.03 72 SER A N 1
ATOM 570 C CA . SER A 1 72 ? 33.175 14.374 -23.261 1.00 55.03 72 SER A CA 1
ATOM 571 C C . SER A 1 72 ? 32.149 13.686 -24.179 1.00 55.03 72 SER A C 1
ATOM 573 O O . SER A 1 72 ? 32.333 12.533 -24.591 1.00 55.03 72 SER A O 1
ATOM 575 N N . ALA A 1 73 ? 31.076 14.396 -24.545 1.00 55.97 73 ALA A N 1
ATOM 576 C CA . ALA A 1 73 ? 30.110 13.953 -25.547 1.00 55.97 73 ALA A CA 1
ATOM 577 C C . ALA A 1 73 ? 30.680 14.087 -26.971 1.00 55.97 73 ALA A C 1
ATOM 579 O O . ALA A 1 73 ? 30.429 13.233 -27.826 1.00 55.97 73 ALA A O 1
ATOM 580 N N . GLN A 1 74 ? 31.507 15.109 -27.208 1.00 53.59 74 GLN A N 1
ATOM 581 C CA . GLN A 1 74 ? 32.132 15.372 -28.504 1.00 53.59 74 GLN A CA 1
ATOM 582 C C . GLN A 1 74 ? 33.274 14.386 -28.815 1.00 53.59 74 GLN A C 1
ATOM 584 O O . GLN A 1 74 ? 33.347 13.867 -29.931 1.00 53.59 74 GLN A O 1
ATOM 589 N N . VAL A 1 75 ? 34.078 13.998 -27.815 1.00 56.66 75 VAL A N 1
ATOM 590 C CA . VAL A 1 75 ? 35.139 12.975 -27.967 1.00 56.66 75 VAL A CA 1
ATOM 591 C C . VAL A 1 75 ? 34.567 11.586 -28.302 1.00 56.66 75 VAL A C 1
ATOM 593 O O . VAL A 1 75 ? 35.130 10.860 -29.125 1.00 56.66 75 VAL A O 1
ATOM 596 N N . ARG A 1 76 ? 33.394 11.226 -27.755 1.00 58.38 76 ARG A N 1
ATOM 597 C CA . ARG A 1 76 ? 32.686 9.970 -28.092 1.00 58.38 76 ARG A CA 1
ATOM 598 C C . ARG A 1 76 ? 32.073 9.948 -29.496 1.00 58.38 76 ARG A C 1
ATOM 600 O O . ARG A 1 76 ? 31.765 8.868 -30.002 1.00 58.38 76 ARG A O 1
ATOM 607 N N . ARG A 1 77 ? 31.852 11.111 -30.120 1.00 55.22 77 ARG A N 1
ATOM 608 C CA . ARG A 1 77 ? 31.386 11.204 -31.515 1.00 55.22 77 ARG A CA 1
ATOM 609 C C . ARG A 1 77 ? 32.542 11.072 -32.508 1.00 55.22 77 ARG A C 1
ATOM 611 O O . ARG A 1 77 ? 32.386 10.360 -33.493 1.00 55.22 77 ARG A O 1
ATOM 618 N N . LEU A 1 78 ? 33.701 11.664 -32.215 1.00 54.88 78 LEU A N 1
ATOM 619 C CA . LEU A 1 78 ? 34.892 11.611 -33.081 1.00 54.88 78 LEU A CA 1
ATOM 620 C C . LEU A 1 78 ? 35.514 10.208 -33.187 1.00 54.88 78 LEU A C 1
ATOM 622 O O . LEU A 1 78 ? 36.054 9.842 -34.225 1.00 54.88 78 LEU A O 1
ATOM 626 N N . SER A 1 79 ? 35.377 9.385 -32.148 1.00 55.19 79 SER A N 1
ATOM 627 C CA . SER A 1 79 ? 35.861 7.994 -32.143 1.00 55.19 79 SER A CA 1
ATOM 628 C C . SER A 1 79 ? 34.994 7.030 -32.970 1.00 55.19 79 SER A C 1
ATOM 630 O O . SER A 1 79 ? 35.394 5.893 -33.196 1.00 55.19 79 SER A O 1
ATOM 632 N N . ARG A 1 80 ? 33.825 7.469 -33.464 1.00 53.94 80 ARG A N 1
ATOM 633 C CA . ARG A 1 80 ? 32.929 6.659 -34.313 1.00 53.94 80 ARG A CA 1
ATOM 634 C C . ARG A 1 80 ? 33.063 6.934 -35.813 1.00 53.94 80 ARG A C 1
ATOM 636 O O . ARG A 1 80 ? 32.448 6.222 -36.599 1.00 53.94 80 ARG A O 1
ATOM 643 N N . SER A 1 81 ? 33.838 7.939 -36.222 1.00 48.06 81 SER A N 1
ATOM 644 C CA . SER A 1 81 ? 33.923 8.374 -37.625 1.00 48.06 81 SER A CA 1
ATOM 645 C C . SER A 1 81 ? 35.173 7.912 -38.381 1.00 48.06 81 SER A C 1
ATOM 647 O O . SER A 1 81 ? 35.337 8.297 -39.534 1.00 48.06 81 SER A O 1
ATOM 649 N N . SER A 1 82 ? 36.032 7.064 -37.803 1.00 50.09 82 SER A N 1
ATOM 650 C CA . SER A 1 82 ? 37.209 6.537 -38.511 1.00 50.09 82 SER A CA 1
ATOM 651 C C . SER A 1 82 ? 37.313 5.018 -38.414 1.00 50.09 82 SER A C 1
ATOM 653 O O . SER A 1 82 ? 37.815 4.493 -37.425 1.00 50.09 82 SER A O 1
ATOM 655 N N . SER A 1 83 ? 36.787 4.320 -39.427 1.00 41.84 83 SER A N 1
ATOM 656 C CA . SER A 1 83 ? 37.350 3.085 -40.017 1.00 41.84 83 SER A CA 1
ATOM 657 C C . SER A 1 83 ? 36.393 2.518 -41.078 1.00 41.84 83 SER A C 1
ATOM 659 O O . SER A 1 83 ? 35.479 1.748 -40.793 1.00 41.84 83 SER A O 1
ATOM 661 N N . ARG A 1 84 ? 36.604 2.915 -42.341 1.00 41.09 84 ARG A N 1
ATOM 662 C CA . ARG A 1 84 ? 36.160 2.148 -43.514 1.00 41.09 84 ARG A CA 1
ATOM 663 C C . ARG A 1 84 ? 37.289 1.187 -43.923 1.00 41.09 84 ARG A C 1
ATOM 665 O O . ARG A 1 84 ? 38.444 1.593 -43.913 1.00 41.09 84 ARG A O 1
ATOM 672 N N . MET A 1 85 ? 36.881 -0.003 -44.377 1.00 33.69 85 MET A N 1
ATOM 673 C CA . MET A 1 85 ? 37.588 -0.996 -45.217 1.00 33.69 85 MET A CA 1
ATOM 674 C C . MET A 1 85 ? 38.494 -2.081 -44.579 1.00 33.69 85 MET A C 1
ATOM 676 O O . MET A 1 85 ? 39.647 -1.849 -44.254 1.00 33.69 85 MET A O 1
ATOM 680 N N . ASN A 1 86 ? 37.923 -3.300 -44.544 1.00 35.00 86 ASN A N 1
ATOM 681 C CA . ASN A 1 86 ? 38.289 -4.522 -45.298 1.00 35.00 86 ASN A CA 1
ATOM 682 C C . ASN A 1 86 ? 39.603 -5.324 -45.074 1.00 35.00 86 ASN A C 1
ATOM 684 O O . ASN A 1 86 ? 40.697 -4.831 -45.307 1.00 35.00 86 ASN A O 1
ATOM 688 N N . ASN A 1 87 ? 39.386 -6.646 -44.895 1.00 34.78 87 ASN A N 1
ATOM 689 C CA . ASN A 1 87 ? 40.125 -7.834 -45.396 1.00 34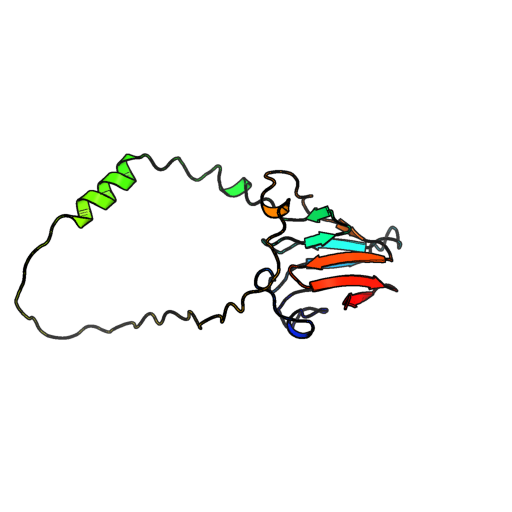.78 87 ASN A CA 1
ATOM 690 C C . ASN A 1 87 ? 41.530 -8.206 -44.854 1.00 34.78 87 ASN A C 1
ATOM 692 O O . ASN A 1 87 ? 42.520 -7.713 -45.375 1.00 34.78 87 ASN A O 1
ATOM 696 N N . LEU A 1 88 ? 41.614 -9.205 -43.949 1.00 34.91 88 LEU A N 1
ATOM 697 C CA . LEU A 1 88 ? 42.301 -10.525 -44.102 1.00 34.91 88 LEU A CA 1
ATOM 698 C C . LEU A 1 88 ? 42.234 -11.349 -42.778 1.00 34.91 88 LEU A C 1
ATOM 700 O O . LEU A 1 88 ? 42.057 -10.750 -41.716 1.00 34.91 88 LEU A O 1
ATOM 704 N N . PRO A 1 89 ? 42.343 -12.700 -42.805 1.00 43.16 89 PRO A N 1
ATOM 705 C CA . PRO A 1 89 ? 42.030 -13.584 -41.678 1.00 43.16 89 PRO A CA 1
ATOM 706 C C . PRO A 1 89 ? 43.270 -14.003 -40.867 1.00 43.16 89 PRO A C 1
ATOM 708 O O . PRO A 1 89 ? 44.334 -14.226 -41.436 1.00 43.16 89 PRO A O 1
ATOM 711 N N . SER A 1 90 ? 43.102 -14.198 -39.552 1.00 32.72 90 SER A N 1
ATOM 712 C CA . SER A 1 90 ? 44.129 -14.775 -38.668 1.00 32.72 90 SER A CA 1
ATOM 713 C C . SER A 1 90 ? 43.550 -15.731 -37.605 1.00 32.72 90 SER A C 1
ATOM 715 O O . SER A 1 90 ? 42.371 -15.613 -37.263 1.00 32.72 90 SER A O 1
ATOM 717 N N . PRO A 1 91 ? 44.360 -16.691 -37.101 1.00 37.00 91 PRO A N 1
ATOM 718 C CA . PRO A 1 91 ? 43.906 -18.004 -36.628 1.00 37.00 91 PRO A CA 1
ATOM 719 C C . PRO A 1 91 ? 43.985 -18.206 -35.091 1.00 37.00 91 PRO A C 1
ATOM 721 O O . PRO A 1 91 ? 45.040 -17.999 -34.507 1.00 37.00 91 PRO A O 1
ATOM 724 N N . ILE A 1 92 ? 42.899 -18.756 -34.510 1.00 39.62 92 ILE A N 1
ATOM 725 C CA . ILE A 1 92 ? 42.775 -19.601 -33.281 1.00 39.62 92 ILE A CA 1
ATOM 726 C C . ILE A 1 92 ? 43.252 -19.010 -31.905 1.00 39.62 92 ILE A C 1
ATOM 728 O O . ILE A 1 92 ? 43.894 -17.970 -31.855 1.00 39.62 92 ILE A O 1
ATOM 732 N N . PRO A 1 93 ? 42.924 -19.623 -30.739 1.00 45.94 93 PRO A N 1
ATOM 733 C CA . PRO A 1 93 ? 41.707 -19.443 -29.934 1.00 45.94 93 PRO A CA 1
ATOM 734 C C . PRO A 1 93 ? 41.972 -18.859 -28.528 1.00 45.94 93 PRO A C 1
ATOM 736 O O . PRO A 1 93 ? 42.926 -19.239 -27.852 1.00 45.94 93 PRO A O 1
ATOM 739 N N . SER A 1 94 ? 41.043 -18.076 -27.981 1.00 33.62 94 SER A N 1
ATOM 740 C CA . SER A 1 94 ? 40.979 -17.883 -26.525 1.00 33.62 94 SER A CA 1
ATOM 741 C C . SER A 1 94 ? 39.541 -17.693 -26.041 1.00 33.62 94 SER A C 1
ATOM 743 O O . SER A 1 94 ? 38.887 -16.682 -26.275 1.00 33.62 94 SER A O 1
ATOM 745 N N . THR A 1 95 ? 39.046 -18.771 -25.426 1.00 41.38 95 THR A N 1
ATOM 746 C CA . THR A 1 95 ? 38.035 -18.812 -24.359 1.00 41.38 95 THR A CA 1
ATOM 747 C C . THR A 1 95 ? 36.974 -17.710 -24.388 1.00 41.38 95 THR A C 1
ATOM 749 O O . THR A 1 95 ? 37.029 -16.721 -23.654 1.00 41.38 95 THR A O 1
ATOM 752 N N . GLN A 1 96 ? 35.919 -17.953 -25.172 1.00 34.47 96 GLN A N 1
ATOM 753 C CA . GLN A 1 96 ? 34.658 -17.235 -25.033 1.00 34.47 96 GLN A CA 1
ATOM 754 C C . GLN A 1 96 ? 34.083 -17.480 -23.631 1.00 34.47 96 GLN A C 1
ATOM 756 O O . GLN A 1 96 ? 33.358 -18.441 -23.384 1.00 34.47 96 GLN A O 1
ATOM 761 N N . ARG A 1 97 ? 34.360 -16.563 -22.697 1.00 41.78 97 ARG A N 1
ATOM 762 C CA . ARG A 1 97 ? 33.403 -16.266 -21.633 1.00 41.78 97 ARG A CA 1
ATOM 763 C C . ARG A 1 97 ? 32.185 -15.670 -22.321 1.00 41.78 97 ARG A C 1
ATOM 765 O O . ARG A 1 97 ? 32.111 -14.464 -22.545 1.00 41.78 97 ARG A O 1
ATOM 772 N N . HIS A 1 98 ? 31.248 -16.538 -22.690 1.00 40.22 98 HIS A N 1
ATOM 773 C CA . HIS A 1 98 ? 29.884 -16.135 -22.976 1.00 40.22 98 HIS A CA 1
ATOM 774 C C . HIS A 1 98 ? 29.347 -15.469 -21.712 1.00 40.22 98 HIS A C 1
ATOM 776 O O . HIS A 1 98 ? 28.885 -16.131 -20.785 1.00 40.22 98 HIS A O 1
ATOM 782 N N . VAL A 1 99 ? 29.433 -14.142 -21.655 1.00 50.44 99 VAL A N 1
ATOM 783 C CA . VAL A 1 99 ? 28.565 -13.366 -20.781 1.00 50.44 99 VAL A CA 1
ATOM 784 C C . VAL A 1 99 ? 27.181 -13.527 -21.382 1.00 50.44 99 VAL A C 1
ATOM 786 O O . VAL A 1 99 ? 26.786 -12.799 -22.289 1.00 50.44 99 VAL A O 1
ATOM 789 N N . VAL A 1 100 ? 26.482 -14.563 -20.929 1.00 49.03 100 VAL A N 1
ATOM 790 C CA . VAL A 1 100 ? 25.058 -14.719 -21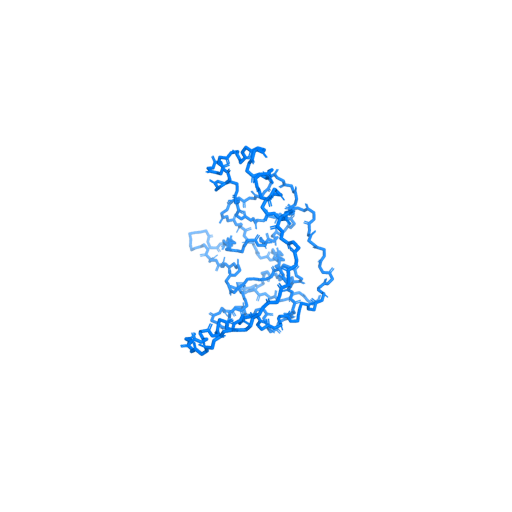.175 1.00 49.03 100 VAL A CA 1
ATOM 791 C C . VAL A 1 100 ? 24.415 -13.494 -20.534 1.00 49.03 100 VAL A C 1
ATOM 793 O O . VAL A 1 100 ? 24.543 -13.314 -19.319 1.00 49.03 100 VAL A O 1
ATOM 796 N N . PRO A 1 101 ? 23.744 -12.610 -21.286 1.00 46.69 101 PRO A N 1
ATOM 797 C CA . PRO A 1 101 ? 22.838 -11.699 -20.635 1.00 46.69 101 PRO A CA 1
ATOM 798 C C . PRO A 1 101 ? 21.715 -12.583 -20.089 1.00 46.69 101 PRO A C 1
ATOM 800 O O . PRO A 1 101 ? 20.815 -12.969 -20.830 1.00 46.69 101 PRO A O 1
ATOM 803 N N . SER A 1 102 ? 21.733 -12.884 -18.788 1.00 43.44 102 SER A N 1
ATOM 804 C CA . SER A 1 102 ? 20.520 -13.266 -18.054 1.00 43.44 102 SER A CA 1
ATOM 805 C C . SER A 1 102 ? 19.601 -12.047 -17.972 1.00 43.44 102 SER A C 1
ATOM 807 O O . SER A 1 102 ? 19.269 -11.534 -16.913 1.00 43.44 102 SER A O 1
ATOM 809 N N . ARG A 1 103 ? 19.196 -11.539 -19.133 1.00 51.19 103 ARG A N 1
ATOM 810 C CA . ARG A 1 103 ? 17.942 -10.831 -19.288 1.00 51.19 103 ARG A CA 1
ATOM 811 C C . ARG A 1 103 ? 16.984 -11.888 -19.788 1.00 51.19 103 ARG A C 1
ATOM 813 O O . ARG A 1 103 ? 16.674 -11.952 -20.976 1.00 51.19 103 ARG A O 1
ATOM 820 N N . GLY A 1 104 ? 16.555 -12.748 -18.859 1.00 40.12 104 GLY A N 1
ATOM 821 C CA . GLY A 1 104 ? 15.284 -13.431 -19.032 1.00 40.12 104 GLY A CA 1
ATOM 822 C C . GLY A 1 104 ? 14.301 -12.369 -19.503 1.00 40.12 104 GLY A C 1
ATOM 823 O O . GLY A 1 104 ? 14.259 -11.278 -18.927 1.00 40.12 104 GLY A O 1
ATOM 824 N N . ARG A 1 105 ? 13.641 -12.629 -20.633 1.00 46.28 105 ARG A N 1
ATOM 825 C CA . ARG A 1 105 ? 12.596 -11.765 -21.169 1.00 46.28 105 ARG A CA 1
ATOM 826 C C . ARG A 1 105 ? 11.541 -11.649 -20.074 1.00 46.28 105 ARG A C 1
ATOM 828 O O . ARG A 1 105 ? 10.673 -12.504 -19.959 1.00 46.28 105 ARG A O 1
ATOM 835 N N . GLN A 1 106 ? 11.674 -10.637 -19.222 1.00 53.38 106 GLN A N 1
ATOM 836 C CA . GLN A 1 106 ? 10.597 -10.169 -18.375 1.00 53.38 106 GLN A CA 1
ATOM 837 C C . GLN A 1 106 ? 9.553 -9.746 -19.398 1.00 53.38 106 GLN A C 1
ATOM 839 O O . GLN A 1 106 ? 9.734 -8.749 -20.100 1.00 53.38 106 GLN A O 1
ATOM 844 N N . ASN A 1 107 ? 8.553 -10.597 -19.610 1.00 49.53 107 ASN A N 1
ATOM 845 C CA . ASN A 1 107 ? 7.371 -10.233 -20.361 1.00 49.53 107 ASN A CA 1
ATOM 846 C C . ASN A 1 107 ? 6.758 -9.084 -19.566 1.00 49.53 107 ASN A C 1
ATOM 848 O O . ASN A 1 107 ? 6.000 -9.326 -18.632 1.00 49.53 107 ASN A O 1
ATOM 852 N N . PHE A 1 108 ? 7.161 -7.851 -19.882 1.00 56.06 108 PHE A N 1
ATOM 853 C CA . PHE A 1 108 ? 6.519 -6.639 -19.404 1.00 56.06 108 PHE A CA 1
ATOM 854 C C . PHE A 1 108 ? 5.133 -6.645 -20.034 1.00 56.06 108 PHE A C 1
ATOM 856 O O . PHE A 1 108 ? 4.898 -6.040 -21.079 1.00 56.06 108 PHE A O 1
ATOM 863 N N . GLN A 1 109 ? 4.233 -7.425 -19.438 1.00 67.94 109 GLN A N 1
ATOM 864 C CA . GLN A 1 109 ? 2.820 -7.316 -19.713 1.00 67.94 109 GLN A CA 1
ATOM 865 C C . GLN A 1 109 ? 2.477 -5.859 -19.408 1.00 67.94 109 GLN A C 1
ATOM 867 O O . GLN A 1 109 ? 2.809 -5.365 -18.322 1.00 67.94 109 GLN A O 1
ATOM 872 N N . PRO A 1 110 ? 1.917 -5.114 -20.368 1.00 70.44 110 PRO A N 1
ATOM 873 C CA . PRO A 1 110 ? 1.587 -3.725 -20.126 1.00 70.44 110 PRO A CA 1
ATOM 874 C C . PRO A 1 110 ? 0.543 -3.680 -19.006 1.00 70.44 110 PRO A C 1
ATOM 876 O O . PRO A 1 110 ? -0.597 -4.104 -19.192 1.00 70.44 110 PRO A O 1
ATOM 879 N N . CYS A 1 111 ? 0.924 -3.190 -17.821 1.00 81.06 111 CYS A N 1
ATOM 880 C CA . CYS A 1 111 ? -0.076 -2.816 -16.829 1.00 81.06 111 CYS A CA 1
ATOM 881 C C . CYS A 1 111 ? -0.829 -1.599 -17.374 1.00 81.06 111 CYS A C 1
ATOM 883 O O . CYS A 1 111 ? -0.243 -0.723 -18.011 1.00 81.06 111 CYS A O 1
ATOM 885 N N . LYS A 1 112 ? -2.127 -1.506 -17.086 1.00 70.00 112 LYS A N 1
ATOM 886 C CA . LYS A 1 112 ? -2.912 -0.296 -17.383 1.00 70.00 112 LYS A CA 1
ATOM 887 C C . LYS A 1 112 ? -2.721 0.794 -16.327 1.00 70.00 112 LYS A C 1
ATOM 889 O O . LYS A 1 112 ? -3.350 1.846 -16.415 1.00 70.00 112 LYS A O 1
ATOM 894 N N . CYS A 1 113 ? -1.871 0.549 -15.330 1.00 71.81 113 CYS A N 1
ATOM 895 C CA . CYS A 1 113 ? -1.527 1.557 -14.355 1.00 71.81 113 CYS A CA 1
ATOM 896 C C . CYS A 1 113 ? -0.784 2.703 -15.031 1.00 71.81 113 CYS A C 1
ATOM 898 O O . CYS A 1 113 ? 0.340 2.548 -15.505 1.00 71.81 113 CYS A O 1
ATOM 900 N N . ARG A 1 114 ? -1.419 3.878 -15.067 1.00 63.41 114 ARG A N 1
ATOM 901 C CA . ARG A 1 114 ? -0.676 5.114 -15.285 1.00 63.41 114 ARG A CA 1
ATOM 902 C C . ARG A 1 114 ? 0.332 5.201 -14.152 1.00 63.41 114 ARG A C 1
ATOM 904 O O . ARG A 1 114 ? -0.050 5.053 -12.992 1.00 63.41 114 ARG A O 1
ATOM 911 N N . ALA A 1 115 ? 1.591 5.464 -14.485 1.00 58.12 115 ALA A N 1
ATOM 912 C CA . ALA A 1 115 ? 2.481 6.064 -13.515 1.00 58.12 115 ALA A CA 1
ATOM 913 C C . ALA A 1 115 ? 1.743 7.322 -13.011 1.00 58.12 115 ALA A C 1
ATOM 915 O O . ALA A 1 115 ? 1.556 8.274 -13.765 1.00 58.12 115 ALA A O 1
ATOM 916 N N . ASN A 1 116 ? 1.186 7.243 -11.802 1.00 57.03 116 ASN A N 1
ATOM 917 C CA . ASN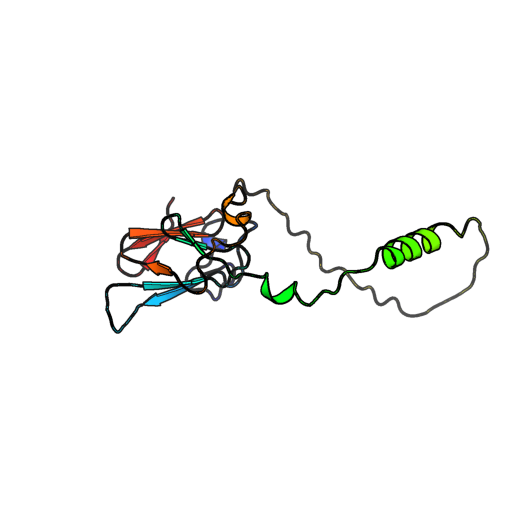 A 1 116 ? 0.470 8.298 -11.118 1.00 57.03 116 ASN A CA 1
ATOM 918 C C . ASN A 1 116 ? 1.239 9.624 -11.286 1.00 57.03 116 ASN A C 1
ATOM 920 O O . ASN A 1 116 ? 2.434 9.652 -11.007 1.00 57.03 116 ASN A O 1
ATOM 924 N N . PRO A 1 117 ? 0.630 10.717 -11.772 1.00 52.06 117 PRO A N 1
ATOM 925 C CA . PRO A 1 117 ? 1.338 11.986 -11.966 1.00 52.06 117 PRO A CA 1
ATOM 926 C C . PRO A 1 117 ? 2.037 12.516 -10.701 1.00 52.06 117 PRO A C 1
ATOM 928 O O . PRO A 1 117 ? 2.970 13.302 -10.829 1.00 52.06 117 PRO A O 1
ATOM 931 N N . PHE A 1 118 ? 1.681 12.030 -9.503 1.00 51.78 118 PHE A N 1
ATOM 932 C CA . PHE A 1 118 ? 2.441 12.280 -8.271 1.00 51.78 118 PHE A CA 1
ATOM 933 C C . PHE A 1 118 ? 3.906 11.802 -8.329 1.00 51.78 118 PHE A C 1
ATOM 935 O O . PHE A 1 118 ? 4.741 12.372 -7.639 1.00 51.78 118 PHE A O 1
ATOM 942 N N . TYR A 1 119 ? 4.254 10.835 -9.191 1.00 51.53 119 TYR A N 1
ATOM 943 C CA . TYR A 1 119 ? 5.642 10.414 -9.440 1.00 51.53 119 TYR A CA 1
ATOM 944 C C . TYR A 1 119 ? 6.517 11.506 -10.075 1.00 51.53 119 TYR A C 1
ATOM 946 O O . TYR A 1 119 ? 7.738 11.374 -10.079 1.00 51.53 119 TYR A O 1
ATOM 954 N N . LEU A 1 120 ? 5.905 12.540 -10.666 1.00 47.00 120 LEU A N 1
ATOM 955 C CA . LEU A 1 120 ? 6.591 13.623 -11.378 1.00 47.00 120 LEU A CA 1
ATOM 956 C C . LEU A 1 120 ? 6.599 14.943 -10.598 1.00 47.00 120 LEU A C 1
ATOM 958 O O . LEU A 1 120 ? 7.229 15.897 -11.048 1.00 47.00 120 LEU A O 1
ATOM 962 N N . SER A 1 121 ? 5.922 15.009 -9.448 1.00 45.31 121 SER A N 1
ATOM 963 C CA . SER A 1 121 ? 6.042 16.157 -8.551 1.00 45.31 121 SER A CA 1
ATOM 964 C C . SER A 1 121 ? 7.347 16.020 -7.774 1.00 45.31 121 SER A C 1
ATOM 966 O O . SER A 1 121 ? 7.403 15.362 -6.735 1.00 45.31 121 SER A O 1
ATOM 968 N N . GLU A 1 122 ? 8.407 16.621 -8.313 1.00 47.34 122 GLU A N 1
ATOM 969 C CA . GLU A 1 122 ? 9.626 16.934 -7.568 1.00 47.34 122 GLU A CA 1
ATOM 970 C C . GLU A 1 122 ? 9.230 17.580 -6.226 1.00 47.34 122 GLU A C 1
ATOM 972 O O . GLU A 1 122 ? 8.710 18.692 -6.200 1.00 47.34 122 GLU A O 1
ATOM 977 N N . GLY A 1 123 ? 9.432 16.864 -5.114 1.00 50.41 123 GLY A N 1
ATOM 978 C CA . GLY A 1 123 ? 9.406 17.445 -3.766 1.00 50.41 123 GLY A CA 1
ATOM 979 C C . GLY A 1 123 ? 8.150 17.262 -2.902 1.00 50.41 123 GLY A C 1
ATOM 980 O O . GLY A 1 123 ? 8.112 17.842 -1.822 1.00 50.41 123 GLY A O 1
ATOM 981 N N . ASN A 1 124 ? 7.142 16.471 -3.296 1.00 52.84 124 ASN A N 1
ATOM 982 C CA . ASN A 1 124 ? 5.916 16.294 -2.483 1.00 52.84 124 ASN A CA 1
ATOM 983 C C . ASN A 1 124 ? 5.717 14.891 -1.884 1.00 52.84 124 ASN A C 1
ATOM 985 O O . ASN A 1 124 ? 4.658 14.616 -1.319 1.00 52.84 124 ASN A O 1
ATOM 989 N N . GLY A 1 125 ? 6.703 14.001 -2.003 1.00 55.12 125 GLY A N 1
ATOM 990 C CA . GLY A 1 125 ? 6.663 12.712 -1.315 1.00 55.12 125 GLY A CA 1
ATOM 991 C C . GLY A 1 125 ? 6.843 12.910 0.188 1.00 55.12 125 GLY A C 1
ATOM 992 O O . GLY A 1 125 ? 7.807 13.546 0.607 1.00 55.12 125 GLY A O 1
ATOM 993 N N . PHE A 1 126 ? 5.936 12.366 1.001 1.00 58.00 126 PHE A N 1
ATOM 994 C CA . PHE A 1 126 ? 6.186 12.289 2.438 1.00 58.00 126 PHE A CA 1
ATOM 995 C C . PHE A 1 126 ? 7.271 11.248 2.685 1.00 58.00 126 PHE A C 1
ATOM 997 O O . PHE A 1 126 ? 7.147 10.079 2.306 1.00 58.00 126 PHE A O 1
ATOM 1004 N N . GLU A 1 127 ? 8.359 11.707 3.288 1.00 65.75 127 GLU A N 1
ATOM 1005 C CA . GLU A 1 127 ? 9.515 10.878 3.550 1.00 65.75 127 GLU A CA 1
ATOM 1006 C C . GLU A 1 127 ? 9.243 9.997 4.775 1.00 65.75 127 GLU A C 1
ATOM 1008 O O . GLU A 1 127 ? 8.788 10.453 5.824 1.00 65.75 127 GLU A O 1
ATOM 1013 N N . ASN A 1 128 ? 9.582 8.722 4.632 1.00 68.38 128 ASN A N 1
ATOM 1014 C CA . ASN A 1 128 ? 9.840 7.767 5.706 1.00 68.38 128 ASN A CA 1
ATOM 1015 C C . ASN A 1 128 ? 8.663 6.987 6.303 1.00 68.38 128 ASN A C 1
ATOM 1017 O O . ASN A 1 128 ? 8.878 5.810 6.591 1.00 68.38 128 ASN A O 1
ATOM 1021 N N . SER A 1 129 ? 7.448 7.527 6.443 1.00 87.88 129 SER A N 1
ATOM 1022 C CA . SER A 1 129 ? 6.362 6.728 7.040 1.00 87.88 129 SER A CA 1
ATOM 1023 C C . SER A 1 129 ? 4.950 7.294 6.866 1.00 87.88 129 SER A C 1
ATOM 1025 O O . SER A 1 129 ? 4.769 8.510 6.833 1.00 87.88 129 SER A O 1
ATOM 1027 N N . ALA A 1 130 ? 3.941 6.420 6.803 1.00 91.00 130 ALA A N 1
ATOM 1028 C CA . ALA A 1 130 ? 2.523 6.772 6.763 1.00 91.00 130 ALA A CA 1
ATOM 1029 C C . ALA A 1 130 ? 1.774 6.195 7.971 1.00 91.00 130 ALA A C 1
ATOM 1031 O O . ALA A 1 130 ? 1.886 5.005 8.264 1.00 91.00 130 ALA A O 1
ATOM 1032 N N . LEU A 1 131 ? 0.952 7.013 8.631 1.00 91.75 131 LEU A N 1
ATOM 1033 C CA . LEU A 1 131 ? 0.035 6.524 9.657 1.00 91.75 131 LEU A CA 1
ATOM 1034 C C . LEU A 1 131 ? -1.238 5.981 9.010 1.00 91.75 131 LEU A C 1
ATOM 1036 O O . LEU A 1 131 ? -1.886 6.646 8.209 1.00 91.75 131 LEU A O 1
ATOM 1040 N N . LEU A 1 132 ? -1.594 4.768 9.396 1.00 92.62 132 LEU A N 1
ATOM 1041 C CA . LEU A 1 132 ? -2.713 4.000 8.885 1.00 92.62 132 LEU A CA 1
ATOM 1042 C C . LEU A 1 132 ? -3.727 3.766 10.005 1.00 92.62 132 LEU A C 1
ATOM 1044 O O . LEU A 1 132 ? -3.370 3.392 11.123 1.00 92.62 132 LEU A O 1
ATOM 1048 N N . ASN A 1 133 ? -5.006 3.922 9.688 1.00 91.69 133 ASN A N 1
ATOM 1049 C CA . ASN A 1 133 ? -6.107 3.607 10.590 1.00 91.69 133 ASN A CA 1
ATOM 1050 C C . ASN A 1 133 ? -6.964 2.481 10.010 1.00 91.69 133 ASN A C 1
ATOM 1052 O O . ASN A 1 133 ? -6.789 2.046 8.870 1.00 91.69 133 ASN A O 1
ATOM 1056 N N . HIS A 1 134 ? -7.924 1.998 10.798 1.00 90.75 134 HIS A N 1
ATOM 1057 C CA . HIS A 1 134 ? -8.956 1.121 10.260 1.00 90.75 134 HIS A CA 1
ATOM 1058 C C . HIS A 1 134 ? -9.676 1.816 9.093 1.00 90.75 134 HIS A C 1
ATOM 1060 O O . HIS A 1 134 ? -10.221 2.903 9.264 1.00 90.75 134 HIS A O 1
ATOM 1066 N N . GLY A 1 135 ? -9.705 1.169 7.929 1.00 90.81 135 GLY A N 1
ATOM 1067 C CA . GLY A 1 135 ? -10.286 1.715 6.706 1.00 90.81 135 GLY A CA 1
ATOM 1068 C C . GLY A 1 135 ? -9.333 2.540 5.838 1.00 90.81 135 GLY A C 1
ATOM 1069 O O . GLY A 1 135 ? -9.755 2.934 4.758 1.00 90.81 135 GLY A O 1
ATOM 1070 N N . SER A 1 136 ? -8.077 2.766 6.248 1.00 94.19 136 SER A N 1
ATOM 1071 C CA . SER A 1 136 ? -7.088 3.403 5.367 1.00 94.19 136 SER A CA 1
ATOM 1072 C C . SER A 1 136 ? -6.850 2.561 4.116 1.00 94.19 136 SER A C 1
ATOM 1074 O O . SER A 1 136 ? -6.707 1.333 4.204 1.00 94.19 136 SER A O 1
ATOM 1076 N N . PHE A 1 137 ? -6.775 3.234 2.971 1.00 95.12 137 PHE A N 1
ATOM 1077 C CA . PHE A 1 137 ? -6.518 2.648 1.661 1.00 95.12 137 PHE A CA 1
ATOM 1078 C C . PHE A 1 137 ? -5.036 2.724 1.322 1.00 95.12 137 PHE A C 1
ATOM 1080 O O . PHE A 1 137 ? -4.392 3.750 1.519 1.00 95.12 137 PHE A O 1
ATOM 1087 N N . ILE A 1 138 ? -4.502 1.635 0.782 1.00 95.19 138 ILE A N 1
ATOM 1088 C CA . ILE A 1 138 ? -3.095 1.474 0.430 1.00 95.19 138 ILE A CA 1
ATOM 1089 C C . ILE A 1 138 ? -3.033 1.004 -1.016 1.00 95.19 138 ILE A C 1
ATOM 1091 O O . ILE A 1 138 ? -3.484 -0.090 -1.338 1.00 95.19 138 ILE A O 1
ATOM 1095 N N . GLN A 1 139 ? -2.431 1.795 -1.889 1.00 94.19 139 GLN A N 1
ATOM 1096 C CA . GLN A 1 139 ? -2.226 1.436 -3.281 1.00 94.19 139 GLN A CA 1
ATOM 1097 C C . GLN A 1 139 ? -0.735 1.241 -3.567 1.00 94.19 139 GLN A C 1
ATOM 1099 O O . GLN A 1 139 ? 0.092 2.136 -3.384 1.00 94.19 139 GLN A O 1
ATOM 1104 N N . CYS A 1 140 ? -0.412 0.059 -4.088 1.00 92.94 140 CYS A N 1
ATOM 1105 C CA . CYS A 1 140 ? 0.910 -0.322 -4.570 1.00 92.94 140 CYS A CA 1
ATOM 1106 C C . CYS A 1 140 ? 0.790 -0.660 -6.063 1.00 92.94 140 CYS A C 1
ATOM 1108 O O . CYS A 1 140 ? 0.325 -1.737 -6.447 1.00 92.94 140 CYS A O 1
ATOM 1110 N N . GLY A 1 141 ? 1.178 0.268 -6.939 1.00 90.94 141 GLY A N 1
ATOM 1111 C CA . GLY A 1 141 ? 1.033 0.092 -8.386 1.00 90.94 141 GLY A CA 1
ATOM 1112 C C . GLY A 1 141 ? -0.432 -0.101 -8.822 1.00 90.94 141 GLY A C 1
ATOM 1113 O O . GLY A 1 141 ? -1.235 0.824 -8.724 1.00 90.94 141 GLY A O 1
ATOM 1114 N N . CYS A 1 142 ? -0.779 -1.290 -9.337 1.00 91.31 142 CYS A N 1
ATOM 1115 C CA . CYS A 1 142 ? -2.163 -1.637 -9.715 1.00 91.31 142 CYS A CA 1
ATOM 1116 C C . CYS A 1 142 ? -2.987 -2.208 -8.559 1.00 91.31 142 CYS A C 1
ATOM 1118 O O . CYS A 1 142 ? -4.187 -2.396 -8.722 1.00 91.31 142 CYS A O 1
ATOM 1120 N N . LEU A 1 143 ? -2.340 -2.593 -7.460 1.00 92.94 143 LEU A N 1
ATOM 1121 C CA . LEU A 1 143 ? -2.985 -3.338 -6.390 1.00 92.94 143 LEU A CA 1
ATOM 1122 C C . LEU A 1 143 ? -3.464 -2.360 -5.327 1.00 92.94 143 LEU A C 1
ATOM 1124 O O . LEU A 1 143 ? -2.678 -1.537 -4.853 1.00 92.94 143 LEU A O 1
ATOM 1128 N N . ASN A 1 144 ? -4.737 -2.472 -4.964 1.00 94.38 144 ASN A N 1
ATOM 1129 C CA . ASN A 1 144 ? -5.362 -1.671 -3.924 1.00 94.38 144 ASN A CA 1
ATOM 1130 C C . ASN A 1 144 ? -5.661 -2.567 -2.730 1.00 94.38 144 ASN A C 1
ATOM 1132 O O . ASN A 1 144 ? -6.178 -3.672 -2.877 1.00 94.38 144 ASN A O 1
ATOM 1136 N N . PHE A 1 145 ? -5.330 -2.084 -1.548 1.00 95.62 145 PHE A N 1
ATOM 1137 C CA . PHE A 1 145 ? -5.535 -2.762 -0.288 1.00 95.62 145 PHE A CA 1
ATOM 1138 C C . PHE A 1 145 ? -6.195 -1.813 0.703 1.00 95.62 145 PHE A C 1
ATOM 1140 O O . PHE A 1 145 ? -6.140 -0.595 0.549 1.00 95.62 145 PHE A O 1
ATOM 1147 N N . TYR A 1 146 ? -6.773 -2.367 1.757 1.00 95.25 146 TYR A N 1
ATOM 1148 C CA . TYR A 1 146 ? -7.285 -1.592 2.877 1.00 95.25 146 TYR A CA 1
ATOM 1149 C C . TYR A 1 146 ? -7.029 -2.310 4.202 1.00 95.25 146 TYR A C 1
ATOM 1151 O O . TYR A 1 146 ? -6.865 -3.536 4.250 1.00 95.25 146 TYR A O 1
ATOM 1159 N N . ILE A 1 147 ? -6.977 -1.544 5.291 1.00 92.69 147 ILE A N 1
ATOM 1160 C CA . ILE A 1 147 ? -6.834 -2.094 6.643 1.00 92.69 147 ILE A CA 1
ATOM 1161 C C . ILE A 1 147 ? -8.209 -2.431 7.216 1.00 92.69 147 ILE A C 1
ATOM 1163 O O . ILE A 1 147 ? -9.052 -1.554 7.400 1.00 92.69 147 ILE A O 1
ATOM 1167 N N . GLN A 1 148 ? -8.416 -3.698 7.573 1.00 90.56 148 GLN A N 1
ATOM 1168 C CA . GLN A 1 148 ? -9.628 -4.177 8.234 1.00 90.56 148 GLN A CA 1
ATOM 1169 C C . GLN A 1 148 ? -9.279 -5.131 9.369 1.00 90.56 148 GLN A C 1
ATOM 1171 O O . GLN A 1 148 ? -8.579 -6.120 9.155 1.00 90.56 148 GLN A O 1
ATOM 1176 N N . HIS A 1 149 ? -9.804 -4.865 10.568 1.00 84.38 149 HIS A N 1
ATOM 1177 C CA . HIS A 1 149 ? -9.605 -5.701 11.763 1.00 84.38 149 HIS A CA 1
ATOM 1178 C C . HIS A 1 149 ? -8.139 -6.140 11.947 1.00 84.38 149 HIS A C 1
ATOM 1180 O O . HIS A 1 149 ? -7.845 -7.332 12.040 1.00 84.38 149 HIS A O 1
ATOM 1186 N N . HIS A 1 150 ? -7.210 -5.181 11.944 1.00 81.75 150 HIS A N 1
ATOM 1187 C CA . HIS A 1 150 ? -5.776 -5.437 12.124 1.00 81.75 150 HIS A CA 1
ATOM 1188 C C . HIS A 1 150 ? -5.103 -6.265 11.008 1.00 81.75 150 HIS A C 1
ATOM 1190 O O . HIS A 1 150 ? -4.008 -6.795 11.196 1.00 81.75 150 HIS A O 1
ATOM 1196 N N . ARG A 1 151 ? -5.740 -6.391 9.837 1.00 86.50 151 ARG A N 1
ATOM 1197 C CA . ARG A 1 151 ? -5.223 -7.128 8.677 1.00 86.50 151 ARG A CA 1
ATOM 1198 C C . ARG A 1 151 ? -5.290 -6.289 7.410 1.00 86.50 151 ARG A C 1
ATOM 1200 O O . ARG A 1 151 ? -6.212 -5.501 7.225 1.00 86.50 151 ARG A O 1
ATOM 1207 N N . VAL A 1 152 ? -4.336 -6.520 6.516 1.00 91.69 152 VAL A N 1
ATOM 1208 C CA . VAL A 1 152 ? -4.362 -5.991 5.149 1.00 91.69 152 VAL A CA 1
ATOM 1209 C C . VAL A 1 152 ? -5.283 -6.874 4.306 1.00 91.69 152 VAL A C 1
ATOM 1211 O O . VAL A 1 152 ? -5.146 -8.099 4.316 1.00 91.69 152 VAL A O 1
ATOM 1214 N N . ARG A 1 153 ? -6.228 -6.268 3.587 1.00 92.56 153 ARG A N 1
ATOM 1215 C CA . ARG A 1 153 ? -7.158 -6.938 2.665 1.00 92.56 153 ARG A CA 1
ATOM 1216 C C . ARG A 1 153 ? -7.013 -6.355 1.267 1.00 92.56 153 ARG A C 1
ATOM 1218 O O . ARG A 1 153 ? -6.732 -5.170 1.148 1.00 92.56 153 ARG A O 1
ATOM 1225 N N . ILE A 1 154 ? -7.184 -7.178 0.235 1.00 93.94 154 ILE A N 1
ATOM 1226 C CA . ILE A 1 154 ? -7.235 -6.713 -1.157 1.00 93.94 154 ILE A CA 1
ATOM 1227 C C . ILE A 1 154 ? -8.599 -6.068 -1.427 1.00 93.94 154 ILE A C 1
ATOM 1229 O O . ILE A 1 154 ? -9.615 -6.547 -0.926 1.00 93.94 154 ILE A O 1
ATOM 1233 N N . GLN A 1 155 ? -8.604 -4.972 -2.178 1.00 88.75 155 GLN A N 1
ATOM 1234 C CA . GLN A 1 155 ? -9.801 -4.351 -2.730 1.00 88.75 155 GLN A CA 1
ATOM 1235 C C . GLN A 1 155 ? -9.972 -4.844 -4.173 1.00 88.75 155 GLN A C 1
ATOM 1237 O O . GLN A 1 155 ? -9.087 -4.598 -4.997 1.00 88.75 155 GLN A O 1
ATOM 1242 N N . ASP A 1 156 ? -11.071 -5.559 -4.431 1.00 74.81 156 ASP A N 1
ATOM 1243 C CA . ASP A 1 156 ? -11.445 -6.077 -5.759 1.00 74.81 156 ASP A CA 1
ATOM 1244 C C . ASP A 1 156 ? -11.840 -4.961 -6.745 1.00 74.81 156 ASP A C 1
ATOM 1246 O O . ASP A 1 156 ? -12.438 -3.948 -6.303 1.00 74.81 156 ASP A O 1
#